Protein AF-A0A5N4EJE1-F1 (afdb_monomer_lite)

Structure (mmCIF, N/CA/C/O backbone):
data_AF-A0A5N4EJE1-F1
#
_entry.id   AF-A0A5N4EJE1-F1
#
loop_
_atom_site.group_PDB
_atom_site.id
_atom_site.type_symbol
_atom_site.label_atom_id
_atom_site.label_alt_id
_atom_site.label_comp_id
_atom_site.label_asym_id
_atom_site.label_entity_id
_atom_site.label_seq_id
_atom_site.pdbx_PDB_ins_code
_atom_site.Cartn_x
_atom_site.Cartn_y
_atom_site.Cartn_z
_atom_site.occupancy
_atom_site.B_iso_or_equiv
_atom_site.auth_seq_id
_atom_site.auth_comp_id
_atom_site.auth_asym_id
_atom_site.auth_atom_id
_atom_site.pdbx_PDB_model_num
ATOM 1 N N . MET A 1 1 ? 29.243 -1.318 21.673 1.00 39.50 1 MET A N 1
ATOM 2 C CA . MET A 1 1 ? 28.426 -2.314 20.948 1.00 39.50 1 MET A CA 1
ATOM 3 C C . MET A 1 1 ? 27.034 -1.733 20.802 1.00 39.50 1 MET A C 1
ATOM 5 O O . MET A 1 1 ? 26.483 -1.256 21.783 1.00 39.50 1 MET A O 1
ATOM 9 N N . VAL A 1 2 ? 26.570 -1.642 19.559 1.00 39.25 2 VAL A N 1
ATOM 10 C CA . VAL A 1 2 ? 25.345 -0.958 19.128 1.00 39.25 2 VAL A CA 1
ATOM 11 C C . VAL A 1 2 ? 24.128 -1.772 19.575 1.00 39.25 2 VAL A C 1
ATOM 13 O O . VAL A 1 2 ? 24.021 -2.940 19.218 1.00 39.25 2 VAL A O 1
ATOM 16 N N . GLY A 1 3 ? 23.240 -1.169 20.367 1.00 33.56 3 GLY A N 1
ATOM 17 C CA . GLY A 1 3 ? 21.942 -1.730 20.742 1.00 33.56 3 GLY A CA 1
ATOM 18 C C . GLY A 1 3 ? 20.838 -0.859 20.153 1.00 33.56 3 GLY A C 1
ATOM 19 O O . GLY A 1 3 ? 20.762 0.327 20.455 1.00 33.56 3 GLY A O 1
ATOM 20 N N . ASN A 1 4 ? 20.059 -1.450 19.253 1.00 32.78 4 ASN A N 1
ATOM 21 C CA . ASN A 1 4 ? 19.058 -0.831 18.391 1.00 32.78 4 ASN A CA 1
ATOM 22 C C . ASN A 1 4 ? 18.047 0.049 19.140 1.00 32.78 4 ASN A C 1
ATOM 24 O O . ASN A 1 4 ? 17.281 -0.439 19.964 1.00 32.78 4 ASN A O 1
ATOM 28 N N . GLY A 1 5 ? 17.996 1.332 18.782 1.00 41.31 5 GLY A N 1
ATOM 29 C CA . GLY A 1 5 ? 16.879 2.213 19.092 1.00 41.31 5 GLY A CA 1
ATOM 30 C C . GLY A 1 5 ? 16.061 2.450 17.831 1.00 41.31 5 GLY A C 1
ATOM 31 O O . GLY A 1 5 ? 16.577 3.079 16.914 1.00 41.31 5 GLY A O 1
ATOM 32 N N . LYS A 1 6 ? 14.825 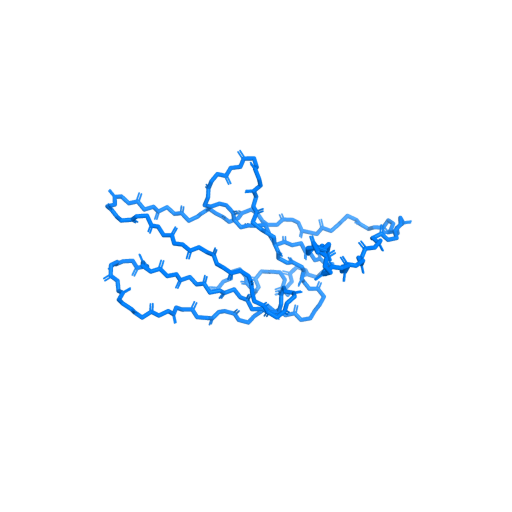1.942 17.805 1.00 34.22 6 LYS A N 1
ATOM 33 C CA . LYS A 1 6 ? 13.598 2.648 17.393 1.00 34.22 6 LYS A CA 1
ATOM 34 C C . LYS A 1 6 ? 12.406 1.827 17.874 1.00 34.22 6 LYS A C 1
ATOM 36 O O . LYS A 1 6 ? 11.864 0.978 17.178 1.00 34.22 6 LYS A O 1
ATOM 41 N N . GLU A 1 7 ? 12.059 2.097 19.123 1.00 46.34 7 GLU A N 1
ATOM 42 C CA . GLU A 1 7 ? 10.726 1.903 19.667 1.00 46.34 7 GLU A CA 1
ATOM 43 C C . GLU A 1 7 ? 9.762 2.774 18.843 1.00 46.34 7 GLU A C 1
ATOM 45 O O . GLU A 1 7 ? 9.972 3.976 18.674 1.00 46.34 7 GLU A O 1
ATOM 50 N N . SER A 1 8 ? 8.740 2.170 18.248 1.00 36.75 8 SER A N 1
ATOM 51 C CA . SER A 1 8 ? 7.574 2.885 17.727 1.00 36.75 8 SER A CA 1
ATOM 52 C C . SER A 1 8 ? 6.37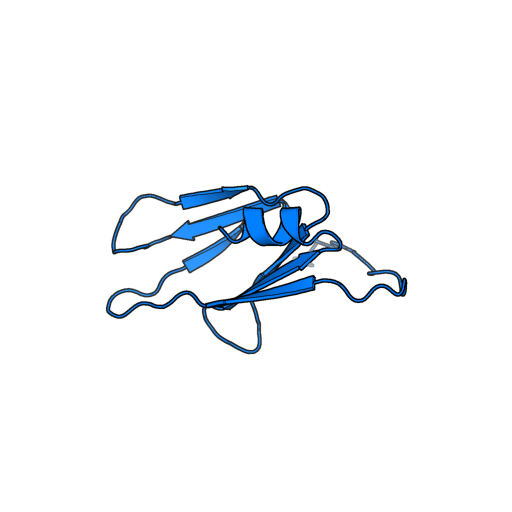4 2.022 18.055 1.00 36.75 8 SER A C 1
ATOM 54 O O . SER A 1 8 ? 6.015 1.073 17.367 1.00 36.75 8 SER A O 1
ATOM 56 N N . ARG A 1 9 ? 5.891 2.319 19.250 1.00 45.25 9 ARG A N 1
ATOM 57 C CA . ARG A 1 9 ? 4.755 1.761 19.947 1.00 45.25 9 ARG A CA 1
ATOM 58 C C . ARG A 1 9 ? 3.493 2.335 19.313 1.00 45.25 9 ARG A C 1
ATOM 60 O O . ARG A 1 9 ? 3.260 3.53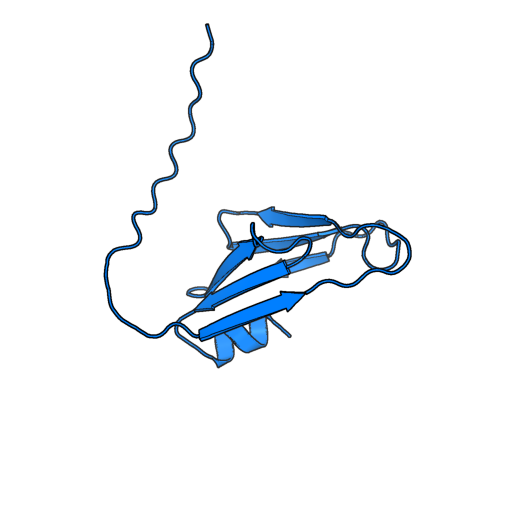3 19.428 1.00 45.25 9 ARG A O 1
ATOM 67 N N . THR A 1 10 ? 2.673 1.493 18.705 1.00 38.16 10 THR A N 1
ATOM 68 C CA . THR A 1 10 ? 1.225 1.708 18.679 1.00 38.16 10 THR A CA 1
ATOM 69 C C . THR A 1 10 ? 0.577 0.411 19.139 1.00 38.16 10 THR A C 1
ATOM 71 O O . THR A 1 10 ? 0.325 -0.515 18.378 1.00 38.16 10 THR A O 1
ATOM 74 N N . GLU A 1 11 ? 0.380 0.326 20.455 1.00 43.16 11 GLU A N 1
ATOM 75 C CA . GLU A 1 11 ? -0.646 -0.532 21.040 1.00 43.16 11 GLU A CA 1
ATOM 76 C C . GLU A 1 11 ? -1.979 -0.096 20.415 1.00 43.16 11 GLU A C 1
ATOM 78 O O . GLU A 1 11 ? -2.505 0.964 20.749 1.00 43.16 11 GLU A O 1
ATOM 83 N N . HIS A 1 12 ? -2.476 -0.862 19.440 1.00 46.50 12 HIS A N 1
ATOM 84 C CA . HIS A 1 12 ? -3.849 -0.725 18.965 1.00 46.50 12 HIS A CA 1
ATOM 85 C C . HIS A 1 12 ? -4.750 -1.262 20.077 1.00 46.50 12 HIS A C 1
ATOM 87 O O . HIS A 1 12 ? -4.900 -2.469 20.270 1.00 46.50 12 HIS A O 1
ATOM 93 N N . ASP A 1 13 ? -5.250 -0.314 20.863 1.00 39.28 13 ASP A N 1
ATOM 94 C CA . ASP A 1 13 ? -6.294 -0.461 21.862 1.00 39.28 13 ASP A CA 1
ATOM 95 C C . ASP A 1 13 ? -7.426 -1.353 21.329 1.00 39.28 13 ASP A C 1
ATOM 97 O O . ASP A 1 13 ? -7.883 -1.207 20.192 1.00 39.28 13 ASP A O 1
ATOM 101 N N . GLN A 1 14 ? -7.857 -2.309 22.151 1.00 48.03 14 GLN A N 1
ATOM 102 C CA . GLN A 1 14 ? -8.983 -3.193 21.874 1.00 48.03 14 GLN A CA 1
ATOM 103 C C . GLN A 1 14 ? -10.291 -2.380 21.878 1.00 48.03 14 GLN A C 1
ATOM 105 O O . GLN A 1 14 ? -11.064 -2.423 22.829 1.00 48.03 14 GLN A O 1
ATOM 110 N N . GLY A 1 15 ? -10.544 -1.646 20.797 1.00 39.34 15 GLY A N 1
ATOM 111 C CA . GLY A 1 15 ? -11.729 -0.821 20.587 1.00 39.34 15 GLY A CA 1
ATOM 112 C C . GLY A 1 15 ? -12.486 -1.277 19.345 1.00 39.34 15 GLY A C 1
ATOM 113 O O . GLY A 1 15 ? -12.202 -0.842 18.238 1.00 39.34 15 GLY A O 1
ATOM 114 N N . CYS A 1 16 ? -13.442 -2.184 19.537 1.00 53.03 16 CYS A N 1
ATOM 115 C CA . CYS A 1 16 ? -14.407 -2.668 18.546 1.00 53.03 16 CYS A CA 1
ATOM 116 C C . CYS A 1 16 ? -14.884 -1.597 17.548 1.00 53.03 16 CYS A C 1
ATOM 118 O O . CYS A 1 16 ? -15.685 -0.775 17.964 1.00 53.03 16 CYS A O 1
ATOM 120 N N . TYR A 1 17 ? -14.543 -1.719 16.256 1.00 48.94 17 TYR A N 1
ATOM 121 C CA . TYR A 1 17 ? -15.436 -1.467 15.108 1.00 48.94 17 TYR A CA 1
ATOM 122 C C . TYR A 1 17 ? -14.956 -2.325 13.929 1.00 48.94 17 TYR A C 1
ATOM 124 O O . TYR A 1 17 ? -13.757 -2.495 13.729 1.00 48.94 17 TYR A O 1
ATOM 132 N N . THR A 1 18 ? -15.871 -2.905 13.156 1.00 57.09 18 THR A N 1
ATOM 133 C CA . THR A 1 18 ? -15.563 -3.613 11.905 1.00 57.09 18 THR A CA 1
ATOM 134 C C . THR A 1 18 ? -14.968 -2.626 10.894 1.00 57.09 18 THR A C 1
ATOM 136 O O . THR A 1 18 ? -15.709 -2.019 10.121 1.00 57.09 18 THR A O 1
ATOM 139 N N . GLY A 1 19 ? -13.653 -2.408 10.948 1.00 60.91 19 GLY A N 1
ATOM 140 C CA . GLY A 1 19 ? -12.924 -1.566 10.005 1.00 60.91 19 GLY A CA 1
ATOM 141 C C . GLY A 1 19 ? -13.080 -2.097 8.584 1.00 60.91 19 GLY A C 1
ATOM 142 O O . GLY A 1 19 ? -13.105 -3.307 8.350 1.00 60.91 19 GLY A O 1
ATOM 143 N N . LEU A 1 20 ? -13.239 -1.190 7.625 1.00 73.19 20 LEU A N 1
ATOM 144 C CA . LEU A 1 20 ? -13.302 -1.554 6.219 1.00 73.19 20 LEU A CA 1
ATOM 145 C C . LEU A 1 20 ? -11.890 -1.865 5.744 1.00 73.19 20 LEU A C 1
ATOM 147 O O . LEU A 1 20 ? -11.018 -0.999 5.765 1.00 73.19 20 LEU A O 1
ATOM 151 N N . LEU A 1 21 ? -11.700 -3.110 5.321 1.00 82.06 21 LEU A N 1
ATOM 152 C CA . LEU A 1 21 ? -10.429 -3.648 4.863 1.00 82.06 21 LEU A CA 1
ATOM 153 C C . LEU A 1 21 ? -10.441 -3.770 3.344 1.00 82.06 21 LEU A C 1
ATOM 155 O O . LEU A 1 21 ? -11.255 -4.496 2.770 1.00 82.06 21 LEU A O 1
ATOM 159 N N . PHE A 1 22 ? -9.524 -3.062 2.694 1.00 84.44 22 PHE A N 1
ATOM 160 C CA . PHE A 1 22 ? -9.313 -3.129 1.256 1.00 84.44 22 PHE A CA 1
ATOM 161 C C . PHE A 1 22 ? -7.977 -3.806 0.977 1.00 84.44 22 PHE A C 1
ATOM 163 O O . PHE A 1 22 ? -6.918 -3.325 1.379 1.00 84.44 22 PHE A O 1
ATOM 170 N N . HIS A 1 23 ? -8.046 -4.919 0.252 1.00 86.25 23 HIS A N 1
ATOM 171 C CA . HIS A 1 23 ? -6.886 -5.643 -0.245 1.00 86.25 23 HIS A CA 1
ATOM 172 C C . HIS A 1 23 ? -6.585 -5.177 -1.666 1.00 86.25 23 HIS A C 1
ATOM 174 O O . HIS A 1 23 ? -7.373 -5.409 -2.586 1.00 86.25 23 HIS A O 1
ATOM 180 N N . MET A 1 24 ? -5.448 -4.515 -1.851 1.00 87.69 24 MET A N 1
ATOM 181 C CA . MET A 1 24 ? -4.991 -4.049 -3.154 1.00 87.69 24 MET A CA 1
ATOM 182 C C . MET A 1 24 ? -3.781 -4.855 -3.583 1.00 87.69 24 MET A C 1
ATOM 184 O O . MET A 1 24 ? -2.775 -4.891 -2.883 1.00 87.69 24 MET A O 1
ATOM 188 N N . ARG A 1 25 ? -3.848 -5.475 -4.759 1.00 87.50 25 ARG A N 1
ATOM 189 C CA . ARG A 1 25 ? -2.727 -6.241 -5.297 1.00 87.50 25 ARG A CA 1
ATOM 190 C C . ARG A 1 25 ? -2.108 -5.517 -6.475 1.00 87.50 25 ARG A C 1
ATOM 192 O O . ARG A 1 25 ? -2.781 -5.259 -7.472 1.00 87.50 25 ARG A O 1
ATOM 199 N N . LEU A 1 26 ? -0.814 -5.244 -6.377 1.00 85.06 26 LEU A N 1
ATOM 200 C CA . LEU A 1 26 ? -0.045 -4.729 -7.494 1.00 85.06 26 LEU A CA 1
ATOM 201 C C . LEU A 1 26 ? 0.394 -5.910 -8.360 1.00 85.06 26 LEU A C 1
ATOM 203 O O . LEU A 1 26 ? 0.993 -6.874 -7.886 1.00 85.06 26 LEU A O 1
ATOM 207 N N . VAL A 1 27 ? 0.061 -5.844 -9.647 1.00 84.50 27 VAL A N 1
ATOM 208 C CA . VAL A 1 27 ? 0.371 -6.894 -10.621 1.00 84.50 27 VAL A CA 1
ATOM 209 C C . VAL A 1 27 ? 1.390 -6.354 -11.612 1.00 84.50 27 VAL A C 1
ATOM 211 O O . VAL A 1 27 ? 1.213 -5.274 -12.171 1.00 84.50 27 VAL A O 1
ATOM 214 N N . SER A 1 28 ? 2.453 -7.122 -11.844 1.00 79.94 28 SER A N 1
ATOM 215 C CA . SER A 1 28 ? 3.464 -6.827 -12.857 1.00 79.94 28 SER A CA 1
ATOM 216 C C . SER A 1 28 ? 3.783 -8.068 -13.681 1.00 79.94 28 SER A C 1
ATOM 218 O O . SER A 1 28 ? 3.830 -9.175 -13.147 1.00 79.94 28 SER A O 1
ATOM 220 N N . ALA A 1 29 ? 4.025 -7.872 -14.978 1.00 76.88 29 ALA A N 1
ATOM 221 C CA . ALA A 1 29 ? 4.404 -8.931 -15.912 1.00 76.88 29 ALA A CA 1
ATOM 222 C C . ALA A 1 29 ? 5.908 -8.954 -16.242 1.00 76.88 29 ALA A C 1
ATOM 224 O O . ALA A 1 29 ? 6.381 -9.947 -16.785 1.00 76.88 29 ALA A O 1
ATOM 225 N N . HIS A 1 30 ? 6.652 -7.877 -15.954 1.00 76.56 30 HIS A N 1
ATOM 226 C CA . HIS A 1 30 ? 8.012 -7.704 -16.482 1.00 76.56 30 HIS A CA 1
ATOM 227 C C . HIS A 1 30 ? 9.025 -7.277 -15.414 1.00 76.56 30 HIS A C 1
ATOM 229 O O . HIS A 1 30 ? 10.012 -7.974 -15.190 1.00 76.56 30 HIS A O 1
ATOM 235 N N . PHE A 1 31 ? 8.763 -6.171 -14.709 1.00 77.44 31 PHE A N 1
ATOM 236 C CA . PHE A 1 31 ? 9.656 -5.650 -13.670 1.00 77.44 31 PHE A CA 1
ATOM 237 C C . PHE A 1 31 ? 8.984 -5.650 -12.296 1.00 77.44 31 PHE A C 1
ATOM 239 O O . PHE A 1 31 ? 7.834 -5.223 -12.185 1.00 77.44 31 PHE A O 1
ATOM 246 N N . PRO A 1 32 ? 9.657 -6.114 -11.231 1.00 83.38 32 PRO A N 1
ATOM 247 C CA . PRO A 1 32 ? 9.073 -6.109 -9.897 1.00 83.38 32 PRO A CA 1
ATOM 248 C C . PRO A 1 32 ? 8.807 -4.672 -9.426 1.00 83.38 32 PRO A C 1
ATOM 250 O O . PRO A 1 32 ? 9.696 -3.816 -9.447 1.00 83.38 32 PRO A O 1
ATOM 253 N N . ILE A 1 33 ? 7.576 -4.427 -8.980 1.00 88.56 33 ILE A N 1
ATOM 254 C CA . ILE A 1 33 ? 7.151 -3.146 -8.413 1.00 88.56 33 ILE A CA 1
ATOM 255 C C . ILE A 1 33 ? 7.590 -3.110 -6.947 1.00 88.56 33 ILE A C 1
ATOM 257 O O . ILE A 1 33 ? 7.529 -4.120 -6.252 1.00 88.56 33 ILE A O 1
ATOM 261 N N . THR A 1 34 ? 8.063 -1.961 -6.464 1.00 88.38 34 THR A N 1
ATOM 262 C CA . THR A 1 34 ? 8.411 -1.783 -5.045 1.00 88.38 34 THR A CA 1
ATOM 263 C C . THR A 1 34 ? 7.452 -0.806 -4.388 1.00 88.38 34 THR A C 1
ATOM 265 O O . THR A 1 34 ? 7.242 0.291 -4.904 1.00 88.38 34 THR A O 1
ATOM 268 N N . ILE A 1 35 ? 6.914 -1.200 -3.234 1.00 89.44 35 ILE A N 1
ATOM 269 C CA . ILE A 1 35 ? 6.014 -0.395 -2.406 1.00 89.44 35 ILE A CA 1
ATOM 270 C C . ILE A 1 35 ? 6.763 -0.016 -1.133 1.00 89.44 35 ILE A C 1
ATOM 272 O O . ILE A 1 35 ? 7.378 -0.873 -0.497 1.00 89.44 35 ILE A O 1
ATOM 276 N N . ILE A 1 36 ? 6.730 1.261 -0.767 1.00 90.25 36 ILE A N 1
ATOM 277 C CA . ILE A 1 36 ? 7.363 1.775 0.447 1.00 90.25 36 ILE A CA 1
ATOM 278 C C . ILE A 1 36 ? 6.361 2.658 1.173 1.00 90.25 36 ILE A C 1
ATOM 280 O O . ILE A 1 36 ? 5.803 3.579 0.585 1.00 90.25 36 ILE A O 1
ATOM 284 N N . ILE A 1 37 ? 6.161 2.397 2.459 1.00 90.19 37 ILE A N 1
ATOM 285 C CA . ILE A 1 37 ? 5.341 3.241 3.323 1.00 90.19 37 ILE A CA 1
ATOM 286 C C . ILE A 1 37 ? 6.264 4.239 4.029 1.00 90.19 37 ILE A C 1
ATOM 288 O O . ILE A 1 37 ? 7.276 3.858 4.617 1.00 90.19 37 ILE A O 1
ATOM 292 N N . GLN A 1 38 ? 5.930 5.521 3.932 1.00 89.75 38 GLN A N 1
ATOM 293 C CA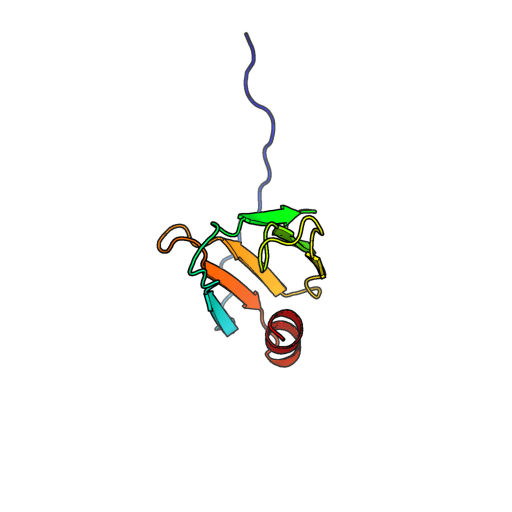 . GLN A 1 38 ? 6.682 6.663 4.453 1.00 89.75 38 GLN A CA 1
ATOM 294 C C . GLN A 1 38 ? 5.842 7.418 5.491 1.00 89.75 38 GLN A C 1
ATOM 296 O O . GLN A 1 38 ? 4.622 7.262 5.558 1.00 89.75 38 GLN A O 1
ATOM 301 N N . GLU A 1 39 ? 6.508 8.249 6.299 1.00 86.00 39 GLU A N 1
ATOM 302 C CA . GLU A 1 39 ? 5.884 9.110 7.321 1.00 86.00 39 GLU A CA 1
ATOM 303 C C . GLU A 1 39 ? 4.824 8.387 8.165 1.00 86.00 39 GLU A C 1
ATOM 305 O O . GLU A 1 39 ? 3.675 8.821 8.276 1.00 86.00 39 GLU A O 1
ATOM 310 N N . ASN A 1 40 ? 5.224 7.243 8.729 1.00 83.44 40 ASN A N 1
ATOM 311 C CA . ASN A 1 40 ? 4.407 6.422 9.624 1.00 83.44 40 ASN A CA 1
ATOM 312 C C . ASN A 1 40 ? 3.028 6.039 9.051 1.00 83.44 40 ASN A C 1
ATOM 314 O O . ASN A 1 40 ? 2.061 5.985 9.799 1.00 83.44 40 ASN A O 1
ATOM 318 N N . GLY A 1 41 ? 2.919 5.797 7.741 1.00 81.38 41 GLY A N 1
ATOM 319 C CA . GLY A 1 41 ? 1.650 5.389 7.119 1.00 81.38 41 GLY A CA 1
ATOM 320 C C . GLY A 1 41 ? 0.905 6.506 6.393 1.00 81.38 41 GLY A C 1
ATOM 321 O O . GLY A 1 41 ? -0.083 6.234 5.718 1.00 81.38 41 GLY A O 1
ATOM 322 N N . SER A 1 42 ? 1.392 7.749 6.459 1.00 85.69 42 SER A N 1
ATOM 323 C CA . SER A 1 42 ? 0.737 8.885 5.793 1.00 85.69 42 SER A CA 1
ATOM 324 C C . SER A 1 42 ? 0.971 8.909 4.280 1.00 85.69 42 SER A C 1
ATOM 326 O O . SER A 1 42 ? 0.199 9.521 3.543 1.00 85.69 42 SER A O 1
ATOM 328 N N . PHE A 1 43 ? 2.040 8.269 3.797 1.00 89.69 43 PHE A N 1
ATOM 329 C CA . PHE A 1 43 ? 2.373 8.242 2.375 1.00 89.69 43 PHE A CA 1
ATOM 330 C C . PHE A 1 43 ? 2.792 6.855 1.904 1.00 89.69 43 PHE A C 1
ATOM 332 O O . PHE A 1 43 ? 3.567 6.169 2.565 1.00 89.69 43 PHE A O 1
ATOM 339 N N . VAL A 1 44 ? 2.348 6.495 0.703 1.00 91.56 44 VAL A N 1
ATOM 340 C CA . VAL A 1 44 ? 2.769 5.285 -0.006 1.00 91.56 44 VAL A CA 1
ATOM 341 C C . VAL A 1 44 ? 3.521 5.693 -1.264 1.00 91.56 44 VAL A C 1
ATOM 343 O O . VAL A 1 44 ? 3.016 6.442 -2.097 1.00 91.56 44 VAL A O 1
ATOM 346 N N . GLU A 1 45 ? 4.745 5.206 -1.406 1.00 91.75 45 GLU A N 1
ATOM 347 C CA . GLU A 1 45 ? 5.560 5.358 -2.604 1.00 91.75 45 GLU A CA 1
ATOM 348 C C . GLU A 1 45 ? 5.547 4.062 -3.414 1.00 91.75 45 GLU A C 1
ATOM 350 O O . GLU A 1 45 ? 5.898 2.996 -2.907 1.00 91.75 45 GLU A O 1
ATOM 355 N N . ILE A 1 46 ? 5.203 4.167 -4.695 1.00 89.69 46 ILE A N 1
ATOM 356 C CA . ILE A 1 46 ? 5.267 3.077 -5.667 1.00 89.69 46 ILE A CA 1
ATOM 357 C C . ILE A 1 46 ? 6.396 3.388 -6.651 1.00 89.69 46 ILE A C 1
ATOM 359 O O . ILE A 1 46 ? 6.426 4.456 -7.272 1.00 89.69 46 ILE A O 1
ATOM 363 N N . ARG A 1 47 ? 7.336 2.451 -6.793 1.00 89.50 47 ARG A N 1
ATOM 364 C CA . ARG A 1 47 ? 8.503 2.553 -7.683 1.00 89.50 47 ARG A CA 1
ATOM 365 C C . ARG A 1 47 ? 8.459 1.487 -8.769 1.00 89.50 47 ARG A C 1
ATOM 367 O O . ARG A 1 47 ? 7.930 0.400 -8.540 1.00 89.50 47 ARG A O 1
ATOM 374 N N . ASN A 1 48 ? 9.080 1.786 -9.911 1.00 85.56 48 ASN A N 1
ATOM 375 C CA . ASN A 1 48 ? 9.156 0.905 -11.083 1.00 85.56 48 ASN A CA 1
ATOM 376 C C . ASN A 1 48 ? 7.772 0.527 -11.638 1.00 85.56 48 ASN A C 1
ATOM 378 O O . ASN A 1 48 ? 7.570 -0.566 -12.167 1.00 85.56 48 ASN A O 1
ATOM 382 N N . PHE A 1 49 ? 6.797 1.427 -11.499 1.00 83.12 49 PHE A N 1
ATOM 383 C CA . PHE A 1 49 ? 5.494 1.256 -12.126 1.00 83.12 49 PHE A CA 1
ATOM 384 C C . PHE A 1 49 ? 5.652 1.430 -13.640 1.00 83.12 49 PHE A C 1
ATOM 386 O O . PHE A 1 49 ? 6.157 2.459 -14.074 1.00 83.12 49 PHE A O 1
ATOM 393 N N . LEU A 1 50 ? 5.268 0.420 -14.430 1.00 79.38 50 LEU A N 1
ATOM 394 C CA . LEU A 1 50 ? 5.407 0.412 -15.898 1.00 79.38 50 LEU A CA 1
ATOM 395 C C . LEU A 1 50 ? 6.834 0.714 -16.410 1.00 79.38 50 LEU A C 1
ATOM 397 O O . LEU A 1 50 ? 6.990 1.292 -17.480 1.00 79.38 50 LEU A O 1
ATOM 401 N N . ASP A 1 51 ? 7.863 0.315 -15.653 1.00 74.06 51 ASP A N 1
ATOM 402 C CA . ASP A 1 51 ? 9.280 0.605 -15.952 1.00 74.06 51 ASP A CA 1
ATOM 403 C C . ASP A 1 51 ? 9.636 2.107 -15.960 1.00 74.06 51 ASP A C 1
ATOM 405 O O . ASP A 1 51 ? 10.668 2.539 -16.474 1.00 74.06 51 ASP A O 1
ATOM 409 N N . GLU A 1 52 ? 8.793 2.941 -15.347 1.00 78.94 52 GLU A N 1
ATOM 410 C CA . GLU A 1 52 ? 9.086 4.356 -15.174 1.00 78.94 52 GLU A CA 1
ATOM 411 C C . GLU A 1 52 ? 10.077 4.567 -14.020 1.00 78.94 52 GLU A C 1
ATOM 413 O O . GLU A 1 52 ? 9.925 4.037 -12.916 1.00 78.94 52 GLU A O 1
ATOM 418 N N . LYS A 1 53 ? 11.066 5.443 -14.240 1.00 81.88 53 LYS A N 1
ATOM 419 C CA . LYS A 1 53 ? 11.993 5.904 -13.190 1.00 81.88 53 LYS A CA 1
ATOM 420 C C . LYS A 1 53 ? 11.322 6.850 -12.179 1.00 81.88 53 LYS A C 1
ATOM 422 O O . LYS A 1 53 ? 11.913 7.190 -11.155 1.00 81.88 53 LYS A O 1
ATOM 427 N N . TYR A 1 54 ? 10.111 7.318 -12.478 1.00 87.56 54 TYR A N 1
ATOM 428 C CA . TYR A 1 54 ? 9.366 8.236 -11.628 1.00 87.56 54 TYR A CA 1
ATOM 429 C C . TYR A 1 54 ? 8.736 7.502 -10.438 1.00 87.56 54 TYR A C 1
ATOM 431 O O . TYR A 1 54 ? 8.102 6.459 -10.595 1.00 87.56 54 TYR A O 1
ATOM 439 N N . ILE A 1 55 ? 8.901 8.064 -9.239 1.00 90.06 55 ILE A N 1
ATOM 440 C CA . ILE A 1 55 ? 8.305 7.532 -8.012 1.00 90.06 55 ILE A CA 1
ATOM 441 C C . ILE A 1 55 ? 6.923 8.156 -7.850 1.00 90.06 55 ILE A C 1
ATOM 443 O O . ILE A 1 55 ? 6.799 9.374 -7.724 1.00 90.06 55 ILE A O 1
ATOM 447 N N . ARG A 1 56 ? 5.886 7.321 -7.817 1.00 89.88 56 ARG A N 1
ATOM 448 C CA . ARG A 1 56 ? 4.515 7.767 -7.560 1.00 89.88 56 ARG A CA 1
ATOM 449 C C . ARG A 1 56 ? 4.302 7.818 -6.055 1.00 89.88 56 ARG A C 1
ATOM 451 O O . ARG A 1 56 ? 4.464 6.800 -5.391 1.00 89.88 56 ARG A O 1
ATOM 458 N N . ARG A 1 57 ? 3.958 8.989 -5.520 1.00 90.00 57 ARG A N 1
ATOM 459 C CA . ARG A 1 57 ? 3.658 9.185 -4.096 1.00 90.00 57 ARG A CA 1
ATOM 460 C C . ARG A 1 57 ? 2.161 9.419 -3.925 1.00 90.00 57 ARG A C 1
ATOM 462 O O . ARG A 1 57 ? 1.610 10.329 -4.535 1.00 90.00 57 ARG A O 1
ATOM 469 N N . ILE A 1 58 ? 1.532 8.601 -3.094 1.00 89.25 58 ILE A N 1
ATOM 470 C CA . ILE A 1 58 ? 0.107 8.647 -2.771 1.00 89.25 58 ILE A CA 1
ATOM 471 C C . ILE A 1 58 ? -0.016 9.083 -1.313 1.00 89.25 58 ILE A C 1
ATOM 473 O O . ILE A 1 58 ? 0.655 8.527 -0.444 1.00 89.25 58 ILE A O 1
ATOM 477 N N . GLN A 1 59 ? -0.836 10.099 -1.051 1.00 89.44 59 GLN A N 1
ATOM 478 C CA . GLN A 1 59 ? -1.136 10.550 0.305 1.00 89.44 59 GLN A CA 1
ATOM 479 C C . GLN A 1 59 ? -2.331 9.769 0.852 1.00 89.44 59 GLN A C 1
ATOM 481 O O . GLN A 1 59 ? -3.413 9.785 0.264 1.00 89.44 59 GLN A O 1
ATOM 486 N N . ILE A 1 60 ? -2.140 9.118 1.994 1.00 88.00 60 ILE A N 1
ATOM 487 C CA . ILE A 1 60 ? -3.205 8.425 2.709 1.00 88.00 60 ILE A CA 1
ATOM 488 C C . ILE A 1 60 ? -3.997 9.445 3.524 1.00 88.00 60 ILE A C 1
ATOM 490 O O . ILE A 1 60 ? -3.445 10.395 4.088 1.00 88.00 60 ILE A O 1
ATOM 494 N N . ARG A 1 61 ? -5.324 9.299 3.533 1.00 84.81 61 ARG A N 1
ATOM 495 C CA . ARG A 1 61 ? -6.186 10.198 4.300 1.00 84.81 61 ARG A CA 1
ATOM 496 C C . ARG A 1 61 ? -6.059 9.934 5.803 1.00 84.81 61 ARG A C 1
ATOM 498 O O . ARG A 1 61 ? -5.869 8.792 6.207 1.00 84.81 61 ARG A O 1
ATOM 505 N N . PRO A 1 62 ? -6.251 10.960 6.646 1.00 82.25 62 PRO A N 1
ATOM 506 C CA . PRO A 1 62 ? -6.300 10.762 8.089 1.00 82.25 62 PRO A CA 1
ATOM 507 C C . PRO A 1 62 ? -7.423 9.787 8.476 1.00 82.25 62 PRO A C 1
ATOM 509 O O . PRO A 1 62 ? -8.545 9.883 7.966 1.00 82.25 62 PRO A O 1
ATOM 512 N N . GLY A 1 63 ? -7.114 8.867 9.394 1.00 80.94 63 GLY A N 1
ATOM 513 C CA . GLY A 1 63 ? -8.029 7.806 9.835 1.00 80.94 63 GLY A CA 1
ATOM 514 C C . GLY A 1 63 ? -8.093 6.589 8.905 1.00 80.94 63 GLY A C 1
ATOM 515 O O . GLY A 1 63 ? -9.007 5.776 9.049 1.00 80.94 63 GLY A O 1
ATOM 516 N N . VAL A 1 64 ? -7.166 6.496 7.946 1.00 84.62 64 VAL A N 1
ATOM 517 C CA . VAL A 1 64 ? -6.900 5.295 7.154 1.00 84.62 64 VAL A CA 1
ATOM 518 C C . VAL A 1 64 ? -5.465 4.863 7.430 1.00 84.62 64 VAL A C 1
ATOM 520 O O . VAL A 1 64 ? -4.532 5.639 7.233 1.00 84.62 64 VAL A O 1
ATOM 523 N N . ASP A 1 65 ? -5.303 3.629 7.873 1.00 84.94 65 ASP A N 1
ATOM 524 C CA . ASP A 1 65 ? -4.020 2.975 8.057 1.00 84.94 65 ASP A CA 1
ATOM 525 C C . ASP A 1 65 ? -3.655 2.195 6.793 1.00 84.94 65 ASP A C 1
ATOM 527 O O . ASP A 1 65 ? -4.512 1.627 6.108 1.00 84.94 65 ASP A O 1
ATOM 531 N N . CYS A 1 66 ? -2.364 2.173 6.463 1.00 87.69 66 CYS A N 1
ATOM 532 C CA . CYS A 1 66 ? -1.847 1.393 5.347 1.00 87.69 66 CYS A CA 1
ATOM 533 C C . CYS A 1 66 ? -0.725 0.461 5.807 1.00 87.69 66 CYS A C 1
ATOM 535 O O . CYS A 1 66 ? 0.142 0.839 6.597 1.00 87.69 66 CYS A O 1
ATOM 537 N N . ALA A 1 67 ? -0.731 -0.768 5.295 1.00 87.88 67 ALA A N 1
ATOM 538 C CA . ALA A 1 67 ? 0.263 -1.781 5.618 1.00 87.88 67 ALA A CA 1
ATOM 539 C C . ALA A 1 67 ? 0.584 -2.648 4.397 1.00 87.88 67 ALA A C 1
ATOM 541 O O . ALA A 1 67 ? -0.280 -2.933 3.573 1.00 87.88 67 ALA A O 1
ATOM 542 N N . ILE A 1 68 ? 1.833 -3.102 4.286 1.00 88.12 68 ILE A N 1
ATOM 543 C CA . ILE A 1 68 ? 2.211 -4.117 3.295 1.00 88.12 68 ILE A CA 1
ATOM 544 C C . ILE A 1 68 ? 1.905 -5.490 3.894 1.00 88.12 68 ILE A C 1
ATOM 546 O O . ILE A 1 68 ? 2.325 -5.790 5.014 1.00 88.12 68 ILE A O 1
ATOM 550 N N . SER A 1 69 ? 1.187 -6.326 3.148 1.00 86.06 69 SER A N 1
ATOM 551 C CA . SER A 1 69 ? 0.855 -7.685 3.571 1.00 86.06 69 SER A CA 1
ATOM 552 C C . SER A 1 69 ? 2.114 -8.536 3.731 1.00 86.06 69 SER A C 1
ATOM 554 O O . SER A 1 69 ? 2.991 -8.565 2.868 1.00 86.06 69 SER A O 1
ATOM 556 N N . GLN A 1 70 ? 2.197 -9.266 4.843 1.00 85.19 70 GLN A N 1
ATOM 557 C CA . GLN A 1 70 ? 3.247 -10.267 5.063 1.00 85.19 70 GLN A CA 1
ATOM 558 C C . GLN A 1 70 ? 2.883 -11.625 4.447 1.00 85.19 70 GLN A C 1
ATOM 560 O O . GLN A 1 70 ? 3.763 -12.446 4.194 1.00 85.19 70 GLN A O 1
ATOM 565 N N . ALA A 1 71 ? 1.588 -11.868 4.220 1.00 84.94 71 ALA A N 1
ATOM 566 C CA . ALA A 1 71 ? 1.075 -13.134 3.710 1.00 84.94 71 ALA A CA 1
ATOM 567 C C . ALA A 1 71 ? 1.138 -13.208 2.181 1.00 84.94 71 ALA A C 1
ATOM 569 O O . ALA A 1 71 ? 1.367 -14.283 1.625 1.00 84.94 71 ALA A O 1
ATOM 570 N N . GLN A 1 72 ? 0.948 -12.076 1.497 1.00 85.25 72 GLN A N 1
ATOM 571 C CA . GLN A 1 72 ? 1.036 -11.997 0.044 1.00 85.25 72 GLN A CA 1
ATOM 572 C C . GLN A 1 72 ? 2.015 -10.912 -0.378 1.00 85.25 72 GLN A C 1
ATOM 574 O O . GLN A 1 72 ? 1.978 -9.778 0.090 1.00 85.25 72 GLN A O 1
ATOM 579 N N . LYS A 1 73 ? 2.889 -11.266 -1.317 1.00 83.50 73 LYS A N 1
ATOM 580 C CA . LYS A 1 73 ? 3.816 -10.314 -1.916 1.00 83.50 73 LYS A CA 1
ATOM 581 C C . LYS A 1 73 ? 3.049 -9.304 -2.776 1.00 83.50 73 LYS A C 1
ATOM 583 O O . LYS A 1 73 ? 2.118 -9.685 -3.484 1.00 83.50 73 LYS A O 1
ATOM 588 N N . ASP A 1 74 ? 3.501 -8.052 -2.750 1.00 84.88 74 ASP A N 1
ATOM 589 C CA . ASP A 1 74 ? 2.970 -6.951 -3.565 1.00 84.88 74 ASP A CA 1
ATOM 590 C C . ASP A 1 74 ? 1.484 -6.640 -3.271 1.00 84.88 74 ASP A C 1
ATOM 592 O O . ASP A 1 74 ? 0.769 -6.085 -4.106 1.00 84.88 74 ASP A O 1
ATOM 596 N N . GLU A 1 75 ? 1.018 -6.997 -2.070 1.00 88.06 75 GLU A N 1
ATOM 597 C CA . GLU A 1 75 ? -0.309 -6.664 -1.554 1.00 88.06 75 GLU A CA 1
ATOM 598 C C . GLU A 1 75 ? -0.207 -5.518 -0.534 1.00 88.06 75 GLU A C 1
ATOM 600 O O . GLU A 1 75 ? 0.563 -5.578 0.429 1.00 88.06 75 GLU A O 1
ATOM 605 N N . LEU A 1 76 ? -0.997 -4.471 -0.762 1.00 88.31 76 LEU A N 1
ATOM 606 C CA . LEU A 1 76 ? -1.201 -3.344 0.135 1.00 88.31 76 LEU A CA 1
ATOM 607 C C . LEU A 1 76 ? -2.577 -3.487 0.790 1.00 88.31 76 LEU A C 1
ATOM 609 O O . LEU A 1 76 ? -3.585 -3.684 0.113 1.00 88.31 76 LEU A O 1
ATOM 613 N N . ILE A 1 77 ? -2.604 -3.370 2.108 1.00 88.69 77 ILE A N 1
ATOM 614 C CA . ILE A 1 77 ? -3.806 -3.413 2.928 1.00 88.69 77 ILE A CA 1
ATOM 615 C C . ILE A 1 77 ? -4.099 -1.984 3.369 1.00 88.69 77 ILE A C 1
ATOM 617 O O . ILE A 1 77 ? -3.223 -1.309 3.914 1.00 88.69 77 ILE A O 1
ATOM 621 N N . LEU A 1 78 ? -5.321 -1.530 3.111 1.00 86.94 78 LEU A N 1
ATOM 622 C CA . LEU A 1 78 ? -5.857 -0.270 3.612 1.00 86.94 78 LEU A CA 1
ATOM 623 C C . LEU A 1 78 ? -6.962 -0.593 4.612 1.00 86.94 78 LEU A C 1
ATOM 625 O O . LEU A 1 78 ? -7.908 -1.307 4.276 1.00 86.94 78 LEU A O 1
ATOM 629 N N . GLU A 1 79 ? -6.844 -0.067 5.822 1.00 85.00 79 GLU A N 1
ATOM 630 C CA . GLU A 1 79 ? -7.828 -0.233 6.887 1.00 85.00 79 GLU A CA 1
ATOM 631 C C . GLU A 1 79 ? -8.327 1.139 7.331 1.00 85.00 79 GLU A C 1
ATOM 633 O O . GLU A 1 79 ? -7.550 2.073 7.490 1.00 85.00 79 GLU A O 1
ATOM 638 N N . GLY A 1 80 ? -9.630 1.295 7.530 1.00 83.62 80 GLY A N 1
ATOM 639 C CA . GLY A 1 80 ? -10.158 2.533 8.087 1.00 83.62 80 GLY A CA 1
ATOM 640 C C . GLY A 1 80 ? -11.631 2.446 8.441 1.00 83.62 80 GLY A C 1
ATOM 641 O O . GLY A 1 80 ? -12.355 1.545 8.016 1.00 83.62 80 GLY A O 1
ATOM 642 N N . ASN A 1 81 ? -12.097 3.418 9.221 1.00 81.00 81 ASN A N 1
ATOM 643 C CA . ASN A 1 81 ? -13.480 3.444 9.702 1.00 81.00 81 ASN A CA 1
ATOM 644 C C . ASN A 1 81 ? -14.470 4.051 8.682 1.00 81.00 81 ASN A C 1
ATOM 646 O O . ASN A 1 81 ? -15.675 3.850 8.788 1.00 81.00 81 ASN A O 1
ATOM 650 N N . ASN A 1 82 ? -13.985 4.814 7.692 1.00 77.56 82 ASN A N 1
ATOM 651 C CA . A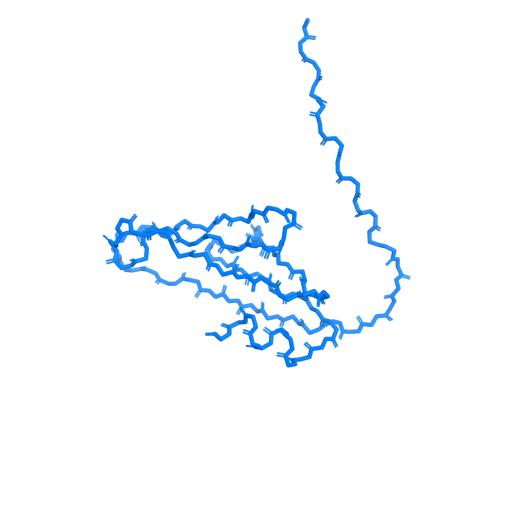SN A 1 82 ? -14.827 5.502 6.707 1.00 77.56 82 ASN A CA 1
ATOM 652 C C . ASN A 1 82 ? -14.581 4.970 5.283 1.00 77.56 82 ASN A C 1
ATOM 654 O O . ASN A 1 82 ? -13.488 5.133 4.738 1.00 77.56 82 ASN A O 1
ATOM 658 N N . ILE A 1 83 ? -15.624 4.406 4.660 1.00 77.31 83 ILE A N 1
ATOM 659 C CA . ILE A 1 83 ? -15.566 3.828 3.307 1.00 77.31 83 ILE A CA 1
ATOM 660 C C . ILE A 1 83 ? -15.128 4.826 2.242 1.00 77.31 83 ILE A C 1
ATOM 662 O O . ILE A 1 83 ? -14.364 4.467 1.356 1.00 77.31 83 ILE A O 1
ATOM 666 N N . GLU A 1 84 ? -15.569 6.078 2.321 1.00 79.88 84 GLU A N 1
ATOM 667 C CA . GLU A 1 84 ? -15.229 7.090 1.325 1.00 79.88 84 GLU A CA 1
ATOM 668 C C . GLU A 1 84 ? -13.757 7.471 1.430 1.00 79.88 84 GLU A C 1
ATOM 670 O O . GLU A 1 84 ? -13.115 7.768 0.425 1.00 79.88 84 GLU A O 1
ATOM 675 N N . HIS A 1 85 ? -13.205 7.459 2.642 1.00 78.56 85 HIS A N 1
ATOM 676 C CA . HIS A 1 85 ? -11.795 7.757 2.856 1.00 78.56 85 HIS A CA 1
ATOM 677 C C . HIS A 1 85 ? -10.923 6.605 2.370 1.00 78.56 85 HIS A C 1
ATOM 679 O O . HIS A 1 85 ? -9.998 6.847 1.600 1.00 78.56 85 HIS A O 1
ATOM 685 N N . VAL A 1 86 ? -11.267 5.369 2.743 1.00 76.62 86 VAL A N 1
ATOM 686 C CA . VAL A 1 86 ? -10.547 4.172 2.294 1.00 76.62 86 VAL A CA 1
ATOM 687 C C . VAL A 1 86 ? -10.650 4.028 0.772 1.00 76.62 86 VAL A C 1
ATOM 689 O O . VAL A 1 86 ? -9.631 3.893 0.102 1.00 76.62 86 VAL A O 1
ATOM 692 N N . SER A 1 87 ? -11.850 4.166 0.199 1.00 76.19 87 SER A N 1
ATOM 693 C CA . SER A 1 87 ? -12.083 4.044 -1.245 1.00 76.19 87 SER A CA 1
ATOM 694 C C . SER A 1 87 ? -11.379 5.126 -2.059 1.00 76.19 87 SER A C 1
ATOM 696 O O . SER A 1 87 ? -10.888 4.827 -3.139 1.00 76.19 87 SER A O 1
ATOM 698 N N . ASN A 1 88 ? -11.321 6.372 -1.584 1.00 77.94 88 ASN A N 1
ATOM 699 C CA . ASN A 1 88 ? -10.606 7.429 -2.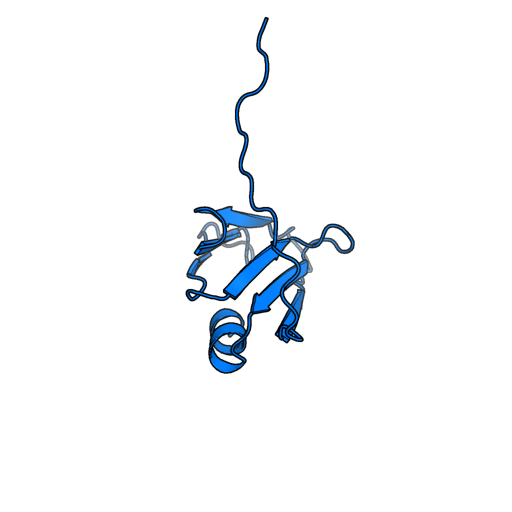304 1.00 77.94 88 ASN A CA 1
ATOM 700 C C . ASN A 1 88 ? -9.088 7.386 -2.094 1.00 77.94 88 ASN A C 1
ATOM 702 O O . ASN A 1 88 ? -8.369 7.999 -2.868 1.00 77.94 88 ASN A O 1
ATOM 706 N N . SER A 1 89 ? -8.591 6.744 -1.034 1.00 75.00 89 SER A N 1
ATOM 707 C CA . SER A 1 89 ? -7.156 6.447 -0.900 1.00 75.00 89 SER A CA 1
ATOM 708 C C . SER A 1 89 ? -6.734 5.242 -1.745 1.00 75.00 89 SER A C 1
ATOM 710 O O . SER A 1 89 ? -5.557 5.099 -2.058 1.00 75.00 89 SER A O 1
ATOM 712 N N . ALA A 1 90 ? -7.698 4.394 -2.103 1.00 74.56 90 ALA A N 1
ATOM 713 C CA . ALA A 1 90 ? -7.557 3.256 -2.999 1.00 74.56 90 ALA A CA 1
ATOM 714 C C . ALA A 1 90 ? -7.650 3.626 -4.498 1.00 74.56 90 ALA A C 1
ATOM 716 O O . ALA A 1 90 ? -7.034 2.953 -5.324 1.00 74.56 90 ALA A O 1
ATOM 717 N N . ALA A 1 91 ? -8.448 4.640 -4.849 1.00 68.62 91 ALA A N 1
ATOM 718 C CA . ALA A 1 91 ? -8.666 5.102 -6.225 1.00 68.62 91 ALA A CA 1
ATOM 719 C C . ALA A 1 91 ? -7.537 6.017 -6.726 1.00 68.62 91 ALA A C 1
ATOM 721 O O . ALA A 1 91 ? -7.158 5.865 -7.910 1.00 68.62 91 ALA A O 1
#

Foldseek 3Di:
DDDDDDDDDDPPPPDDDPWDKDKDADDDDPDDWDWDAPDQQQWIWIACDVPDRDIDIQGQDPQKGWDQDPVDPRIIMITGDDPVRSVVSVD

InterPro domains:
  IPR000702 Large ribosomal subunit protein uL6-like [PTHR11655] (22-91)
  IPR036789 Large ribosomal subunit protein uL6-like, alpha-beta domain superfamily [G3DSA:3.90.930.12] (21-91)
  IPR036789 Large ribosomal subunit protein uL6-like, alpha-beta domain superfamily [SSF56053] (22-91)

pLDDT: mean 75.56, std 17.52, range [32.78, 91.75]

Sequence (91 aa):
MVGNGKESRTEHDQGCYTGLLFHMRLVSAHFPITIIIQENGSFVEIRNFLDEKYIRRIQIRPGVDCAISQAQKDELILEGNNIEHVSNSAA

Radius of gyration: 15.12 Å; chains: 1; bounding box: 44×24×38 Å

Organism: Camelus dromedarius (NCBI:txid9838)

Secondary structure (DSSP, 8-state):
-------------------EEEEEE---SSS--EEEEEGGGTEEEEESGGG-SSPEEEEPPTTEEEEE-SSSTTEEEEEES-HHHHHHHH-